Protein AF-A0A943D5C5-F1 (afdb_monomer_lite)

Structure (mmCIF, N/CA/C/O backbone):
data_AF-A0A943D5C5-F1
#
_entry.id   AF-A0A943D5C5-F1
#
loop_
_atom_site.group_PDB
_atom_site.id
_atom_site.type_symbol
_atom_site.label_atom_id
_atom_site.label_alt_id
_atom_site.label_comp_id
_atom_site.label_asym_id
_atom_site.label_entity_id
_atom_site.label_seq_id
_atom_site.pdbx_PDB_ins_code
_atom_site.Cartn_x
_atom_site.Cartn_y
_atom_site.Cartn_z
_atom_site.occupancy
_atom_site.B_iso_or_equiv
_atom_site.auth_seq_id
_atom_site.auth_comp_id
_atom_site.auth_asym_id
_atom_site.auth_atom_id
_atom_site.pdbx_PDB_model_num
ATOM 1 N N . MET A 1 1 ? -30.137 25.375 37.098 1.00 55.44 1 MET A N 1
ATOM 2 C CA . MET A 1 1 ? -29.315 24.191 36.765 1.00 55.44 1 MET A CA 1
ATOM 3 C C . MET A 1 1 ? -29.822 23.640 35.442 1.00 55.44 1 MET A C 1
ATOM 5 O O . MET A 1 1 ? -31.027 23.473 35.316 1.00 55.44 1 MET A O 1
ATOM 9 N N . LYS A 1 2 ? -28.961 23.476 34.430 1.00 71.38 2 LYS A N 1
ATOM 10 C CA . LYS A 1 2 ? -29.373 22.876 33.150 1.00 71.38 2 LYS A CA 1
ATOM 11 C C . LYS A 1 2 ? -29.502 21.367 33.353 1.00 71.38 2 LYS A C 1
ATOM 13 O O . LYS A 1 2 ? -28.541 20.734 33.774 1.00 71.38 2 LYS A O 1
ATOM 18 N N . ASN A 1 3 ? -30.690 20.830 33.093 1.00 75.00 3 ASN A N 1
ATOM 19 C CA . ASN A 1 3 ? -30.939 19.393 33.108 1.00 75.00 3 ASN A CA 1
ATOM 20 C C . ASN A 1 3 ? -30.428 18.821 31.787 1.00 75.00 3 ASN A C 1
ATOM 22 O O . ASN A 1 3 ? -31.097 18.954 30.765 1.00 75.00 3 ASN A O 1
ATOM 26 N N . PHE A 1 4 ? -29.231 18.249 31.803 1.00 74.94 4 PHE A N 1
ATOM 27 C CA . PHE A 1 4 ? -28.710 17.499 30.667 1.00 74.94 4 PHE A CA 1
ATOM 28 C C . PHE A 1 4 ? -29.262 16.079 30.738 1.00 74.94 4 PHE A C 1
ATOM 30 O O . PHE A 1 4 ? -29.202 15.450 31.798 1.00 74.94 4 PHE A O 1
ATOM 37 N N . LYS A 1 5 ? -29.838 15.583 29.642 1.00 76.56 5 LYS A N 1
ATOM 38 C CA . LYS A 1 5 ? -30.224 14.174 29.568 1.00 76.56 5 LYS A CA 1
ATOM 39 C C . LYS A 1 5 ? -28.966 13.365 29.271 1.00 76.56 5 LYS A C 1
ATOM 41 O O . LYS A 1 5 ? -28.082 13.839 28.568 1.00 76.56 5 LYS A O 1
ATOM 46 N N . ASN A 1 6 ? -28.872 12.148 29.802 1.00 71.62 6 ASN A N 1
ATOM 47 C CA . ASN A 1 6 ? -27.678 11.311 29.621 1.00 71.62 6 ASN A CA 1
ATOM 48 C C . ASN A 1 6 ? -27.361 11.052 28.139 1.00 71.62 6 ASN A C 1
ATOM 50 O O . ASN A 1 6 ? -26.196 10.983 27.766 1.00 71.62 6 ASN A O 1
ATOM 54 N N . GLU A 1 7 ? -28.394 10.989 27.303 1.00 74.12 7 GLU A N 1
ATOM 55 C CA . GLU A 1 7 ? -28.302 10.820 25.848 1.00 74.12 7 GLU A CA 1
ATOM 56 C C . GLU A 1 7 ? -27.680 12.037 25.139 1.00 74.12 7 GLU A C 1
ATOM 58 O O . GLU A 1 7 ? -27.114 11.893 24.062 1.00 74.12 7 GLU A O 1
ATOM 63 N N . ASP A 1 8 ? -27.716 13.2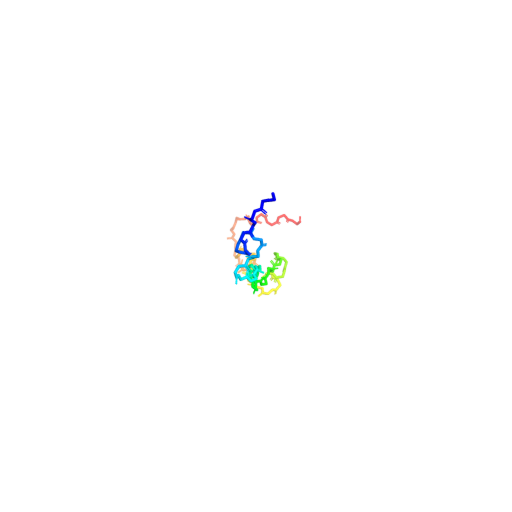22 25.764 1.00 74.31 8 ASP A N 1
ATOM 64 C CA . ASP A 1 8 ? -27.079 14.442 25.247 1.00 74.31 8 ASP A CA 1
ATOM 65 C C . ASP A 1 8 ? -25.573 14.500 25.578 1.00 74.31 8 ASP A C 1
ATOM 67 O O . ASP A 1 8 ? -24.861 15.380 25.095 1.00 74.31 8 ASP A O 1
ATOM 71 N N . ILE A 1 9 ? -25.090 13.603 26.447 1.00 81.81 9 ILE A N 1
ATOM 72 C CA . ILE A 1 9 ? -23.707 13.581 26.954 1.00 81.81 9 ILE A CA 1
ATOM 73 C C . ILE A 1 9 ? -22.959 12.346 26.443 1.00 81.81 9 ILE A C 1
ATOM 75 O O . ILE A 1 9 ? -21.772 12.418 26.129 1.00 81.81 9 ILE A O 1
ATOM 79 N N . LEU A 1 10 ? -23.642 11.204 26.391 1.00 82.88 10 LEU A N 1
ATOM 80 C CA . LEU A 1 10 ? -23.057 9.909 26.077 1.00 82.88 10 LEU A CA 1
ATOM 81 C C . LEU A 1 10 ? -23.529 9.445 24.706 1.00 82.88 10 LEU A C 1
ATOM 83 O O . LEU A 1 10 ? -24.725 9.380 24.431 1.00 82.88 10 LEU A O 1
ATOM 87 N N . LYS A 1 11 ? -22.573 9.052 23.865 1.00 80.75 11 LYS A N 1
ATOM 88 C CA . LYS A 1 11 ? -22.879 8.350 22.620 1.00 80.75 11 LYS A CA 1
ATOM 89 C C . LYS A 1 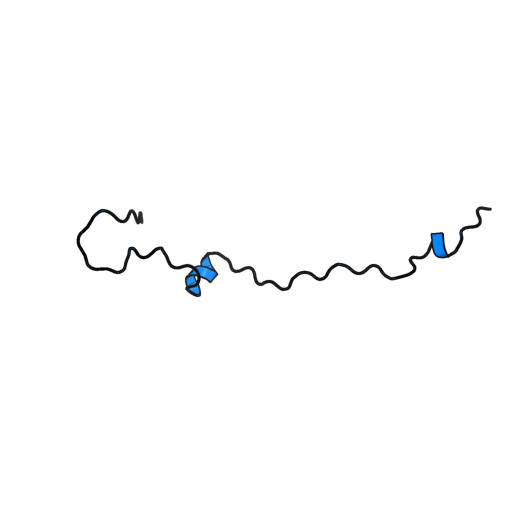11 ? -23.499 6.992 22.952 1.00 80.75 11 LYS A C 1
ATOM 91 O O . LYS A 1 11 ? -23.038 6.300 23.859 1.00 80.75 11 LYS A O 1
ATOM 96 N N . SER A 1 12 ? -24.540 6.617 22.214 1.00 83.56 12 SER A N 1
ATOM 97 C CA . SER A 1 12 ? -25.238 5.336 22.383 1.00 83.56 12 SER A CA 1
ATOM 98 C C . SER A 1 12 ? -24.374 4.138 21.986 1.00 83.56 12 SER A C 1
ATOM 100 O O . SER A 1 12 ? -24.563 3.041 22.511 1.00 83.56 12 SER A O 1
ATOM 102 N N . THR A 1 13 ? -23.413 4.349 21.088 1.00 83.19 13 THR A N 1
ATOM 103 C CA . THR A 1 13 ? -22.442 3.347 20.653 1.00 83.19 13 THR A CA 1
ATOM 104 C C . THR A 1 13 ? -21.037 3.945 20.605 1.00 83.19 13 THR A C 1
ATOM 106 O O . THR A 1 13 ? -20.897 5.150 20.378 1.00 83.19 13 THR A O 1
ATOM 109 N N . PRO A 1 14 ? -19.990 3.125 20.792 1.00 85.56 14 PRO A N 1
ATOM 110 C CA . PRO A 1 14 ? -18.619 3.542 20.518 1.00 85.56 14 PRO A CA 1
ATOM 111 C C . PRO A 1 1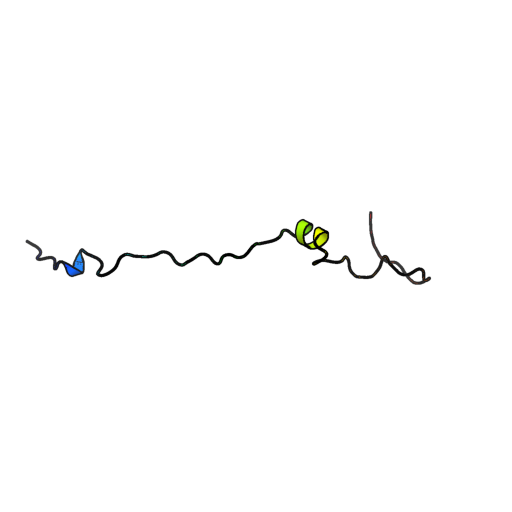4 ? -18.467 3.964 19.053 1.00 85.56 14 PRO A C 1
ATOM 113 O O . PRO A 1 14 ? -19.066 3.342 18.173 1.00 85.56 14 PRO A O 1
ATOM 116 N N . ASP A 1 15 ? -17.663 4.992 18.786 1.00 83.38 15 ASP A N 1
ATOM 117 C CA . ASP A 1 15 ? -17.236 5.277 17.418 1.00 83.38 15 ASP A CA 1
ATOM 118 C C . ASP A 1 15 ? -16.157 4.265 17.030 1.00 83.38 15 ASP A C 1
ATOM 120 O O . ASP A 1 15 ? -15.185 4.067 17.764 1.00 83.38 15 ASP A O 1
ATOM 124 N N . TYR A 1 16 ? -16.336 3.630 15.879 1.00 85.62 16 TYR A N 1
ATOM 125 C CA . TYR A 1 16 ? -15.312 2.802 15.263 1.00 85.62 16 TYR A CA 1
ATOM 126 C C . TYR A 1 16 ? -14.789 3.526 14.031 1.00 85.62 16 TYR A C 1
ATOM 128 O O . TYR A 1 16 ? -15.564 4.110 13.277 1.00 85.62 16 TYR A O 1
ATOM 136 N N . GLU A 1 17 ? -13.476 3.479 13.843 1.00 84.25 17 GLU A N 1
ATOM 137 C CA . GLU A 1 17 ? -12.850 3.898 12.594 1.00 84.25 17 GLU A CA 1
ATOM 138 C C . GLU A 1 17 ? -13.200 2.899 11.488 1.00 84.25 17 GLU A C 1
ATOM 140 O O . GLU A 1 17 ? -13.310 1.691 11.740 1.00 84.25 17 GLU A O 1
ATOM 145 N N . ASP A 1 18 ? -13.339 3.395 10.261 1.00 86.75 18 ASP A N 1
ATOM 146 C CA . ASP A 1 18 ? -13.520 2.529 9.103 1.00 86.75 18 ASP A CA 1
ATOM 147 C C . ASP A 1 18 ? -12.294 1.625 8.929 1.00 86.75 18 ASP A C 1
ATOM 149 O O . ASP A 1 18 ? -11.141 2.040 9.099 1.00 86.75 18 ASP A O 1
ATOM 153 N N . TYR A 1 19 ? -12.534 0.363 8.572 1.00 84.44 19 TYR A N 1
ATOM 154 C CA . TYR A 1 19 ? -11.445 -0.551 8.256 1.00 84.44 19 TYR A CA 1
ATOM 155 C C . TYR A 1 19 ? -10.672 -0.017 7.055 1.00 84.44 19 TYR A C 1
ATOM 157 O O . TYR A 1 19 ? -11.233 0.216 5.986 1.00 84.44 19 TYR A O 1
ATOM 165 N N . THR A 1 20 ? -9.359 0.116 7.210 1.00 81.12 20 THR A N 1
ATOM 166 C CA . THR A 1 20 ? -8.491 0.376 6.067 1.00 81.12 20 THR A CA 1
ATOM 167 C C . THR A 1 20 ? -8.496 -0.849 5.161 1.00 81.12 20 THR A C 1
ATOM 169 O O . THR A 1 20 ? -8.269 -1.967 5.635 1.00 81.12 20 THR A O 1
ATOM 172 N N . GLU A 1 21 ? -8.715 -0.652 3.865 1.00 83.19 21 GLU A N 1
ATOM 173 C CA . GLU A 1 21 ? -8.606 -1.724 2.879 1.00 83.19 21 GLU A CA 1
ATOM 174 C C . GLU A 1 21 ? -7.185 -2.309 2.903 1.00 83.19 21 GLU A C 1
ATOM 176 O O . GLU A 1 21 ? -6.189 -1.589 2.797 1.00 83.19 21 GLU A O 1
ATOM 181 N N . ASN A 1 22 ? -7.080 -3.628 3.084 1.00 82.12 22 ASN A N 1
ATOM 182 C CA . ASN A 1 22 ? -5.802 -4.340 3.133 1.00 82.12 22 ASN A CA 1
ATOM 183 C C . ASN A 1 22 ? -5.274 -4.588 1.712 1.00 82.12 22 ASN A C 1
ATOM 185 O O . ASN A 1 22 ? -5.204 -5.725 1.244 1.00 82.12 22 ASN A O 1
ATOM 189 N N . GLU A 1 23 ? -4.954 -3.507 1.006 1.00 81.94 23 GLU A N 1
ATOM 190 C CA . GLU A 1 23 ? -4.407 -3.557 -0.344 1.00 81.94 23 GLU A CA 1
ATOM 191 C C . GLU A 1 23 ? -2.893 -3.341 -0.328 1.00 81.94 23 GLU A C 1
ATOM 193 O O . GLU A 1 23 ? -2.384 -2.290 0.074 1.00 81.94 23 GLU A O 1
ATOM 198 N N . ALA A 1 24 ? -2.151 -4.333 -0.822 1.00 81.81 24 ALA A N 1
ATOM 199 C CA . ALA A 1 24 ? -0.721 -4.192 -1.049 1.00 81.81 24 ALA A CA 1
ATOM 200 C C . ALA A 1 24 ? -0.475 -3.293 -2.273 1.00 81.81 24 ALA A C 1
ATOM 202 O O . ALA A 1 24 ? -0.719 -3.686 -3.416 1.00 81.81 24 ALA A O 1
ATOM 203 N N . LYS A 1 25 ? 0.037 -2.080 -2.043 1.00 84.69 25 LYS A N 1
ATOM 204 C CA . LYS A 1 25 ? 0.439 -1.158 -3.113 1.00 84.69 25 LYS A CA 1
ATOM 205 C C . LYS A 1 25 ? 1.868 -1.466 -3.536 1.00 84.69 25 LYS A C 1
ATOM 207 O O . LYS A 1 25 ? 2.815 -1.024 -2.895 1.00 84.69 25 LYS A O 1
ATOM 212 N N . LEU A 1 26 ? 2.010 -2.223 -4.619 1.00 87.69 26 LEU A N 1
ATOM 213 C CA . LEU A 1 26 ? 3.312 -2.471 -5.231 1.00 87.69 26 LEU A CA 1
ATOM 214 C C . LEU A 1 26 ? 3.858 -1.181 -5.850 1.00 87.69 26 LEU A C 1
ATOM 216 O O . LEU A 1 26 ? 3.134 -0.420 -6.495 1.00 87.69 26 LEU A O 1
ATOM 220 N N . SER A 1 27 ? 5.155 -0.951 -5.701 1.00 89.19 27 SER A N 1
ATOM 221 C CA . SER A 1 27 ? 5.868 0.054 -6.478 1.00 89.19 27 SER A CA 1
ATOM 222 C C . SER A 1 27 ? 5.969 -0.369 -7.946 1.00 89.19 27 SER A C 1
ATOM 224 O O . SER A 1 27 ? 5.889 -1.546 -8.305 1.00 89.19 27 SER A O 1
ATOM 226 N N . VAL A 1 28 ? 6.204 0.601 -8.832 1.00 86.44 28 VAL A N 1
ATOM 227 C CA . VAL A 1 28 ? 6.429 0.331 -10.264 1.00 86.44 28 VAL A CA 1
ATOM 228 C C . VAL A 1 28 ? 7.606 -0.628 -10.476 1.00 86.44 28 VAL A C 1
ATOM 230 O O . VAL A 1 28 ? 7.593 -1.408 -11.427 1.00 86.44 28 VAL A O 1
ATOM 233 N N . GLN A 1 29 ? 8.619 -0.578 -9.609 1.00 86.75 29 GLN A N 1
ATOM 234 C CA . GLN A 1 29 ? 9.766 -1.476 -9.678 1.00 86.75 29 GLN A CA 1
ATOM 235 C C . GLN A 1 29 ? 9.368 -2.914 -9.331 1.00 86.75 29 GLN A C 1
ATOM 237 O O . GLN A 1 29 ? 9.623 -3.811 -10.130 1.00 86.75 29 GLN A O 1
ATOM 242 N N . GLU A 1 30 ? 8.658 -3.126 -8.222 1.00 89.06 30 GLU A N 1
ATOM 243 C CA . GLU A 1 30 ? 8.183 -4.458 -7.818 1.00 89.06 30 GLU A CA 1
ATOM 244 C C . GLU A 1 30 ? 7.225 -5.051 -8.854 1.00 89.06 30 GLU A C 1
ATOM 246 O O . GLU A 1 30 ? 7.309 -6.228 -9.194 1.00 89.06 30 GLU A O 1
ATOM 251 N N . MET A 1 31 ? 6.360 -4.227 -9.450 1.00 87.44 31 MET A N 1
ATOM 252 C CA . MET A 1 31 ? 5.508 -4.668 -10.553 1.00 87.44 31 MET A CA 1
ATOM 253 C C . MET A 1 31 ? 6.317 -5.133 -11.776 1.00 87.44 31 MET A C 1
ATOM 255 O O . MET A 1 31 ? 5.897 -6.053 -12.477 1.00 87.44 31 MET A O 1
ATOM 259 N N . ARG A 1 32 ? 7.471 -4.519 -12.066 1.00 83.75 32 ARG A N 1
ATOM 260 C CA . ARG A 1 32 ? 8.358 -4.961 -13.158 1.00 83.75 32 ARG A CA 1
ATOM 261 C C . ARG A 1 32 ? 9.093 -6.248 -12.800 1.00 83.75 32 ARG A C 1
ATOM 263 O O . ARG A 1 32 ? 9.167 -7.137 -13.642 1.00 83.75 32 ARG A O 1
ATOM 270 N N . GLU A 1 33 ? 9.594 -6.355 -11.572 1.00 87.12 33 GLU A N 1
ATOM 271 C CA . GLU A 1 33 ? 10.286 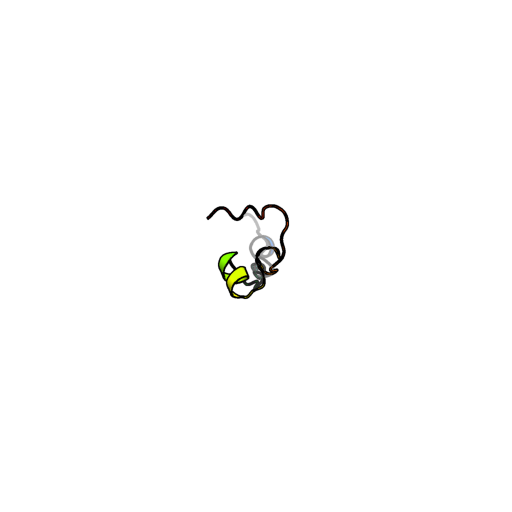-7.547 -11.061 1.00 87.12 33 GLU A CA 1
ATOM 272 C C . GLU A 1 33 ? 9.365 -8.773 -11.045 1.00 87.12 33 GLU A C 1
ATOM 274 O O . GLU A 1 33 ? 9.752 -9.848 -11.497 1.00 87.12 33 GLU A O 1
ATOM 279 N N . LEU A 1 34 ? 8.109 -8.588 -10.635 1.00 87.88 34 LEU A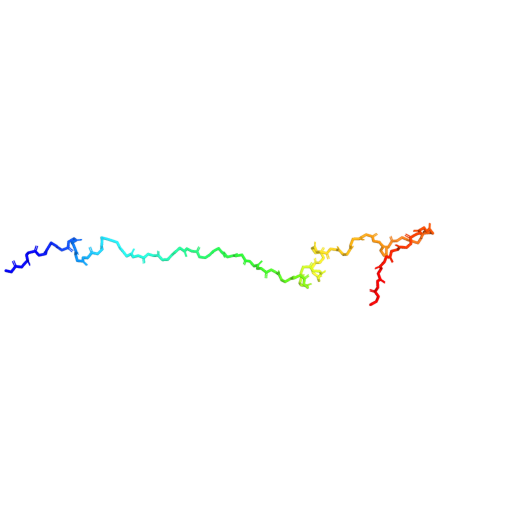 N 1
ATOM 280 C CA . LEU A 1 34 ? 7.070 -9.620 -10.672 1.00 87.88 34 LEU A CA 1
ATOM 281 C C . LEU A 1 34 ? 6.525 -9.885 -12.088 1.00 87.88 34 LEU A C 1
ATOM 283 O 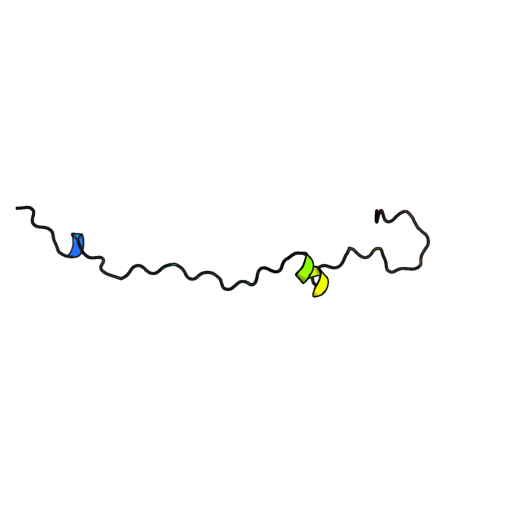O . LEU A 1 34 ? 5.675 -10.753 -12.275 1.00 87.88 34 LEU A O 1
ATOM 287 N N . GLY A 1 35 ? 6.978 -9.138 -13.100 1.00 82.38 35 GLY A N 1
ATOM 288 C CA . GLY A 1 35 ? 6.544 -9.295 -14.489 1.00 82.38 35 GLY A CA 1
ATOM 289 C C . GLY A 1 35 ? 5.110 -8.832 -14.773 1.00 82.38 35 GLY A C 1
ATOM 290 O O . GLY A 1 35 ? 4.603 -9.086 -15.869 1.00 82.38 35 GLY A O 1
ATOM 291 N N . LEU A 1 36 ? 4.476 -8.138 -13.821 1.00 82.75 36 LEU A N 1
ATOM 292 C CA . LEU A 1 36 ? 3.164 -7.493 -13.958 1.00 82.75 36 LEU A CA 1
ATOM 293 C C . LEU A 1 36 ? 3.234 -6.306 -14.931 1.00 82.75 36 LEU A C 1
ATOM 295 O O . LEU A 1 36 ? 2.311 -6.072 -15.706 1.00 82.75 36 LEU A O 1
ATOM 299 N N . LEU A 1 37 ? 4.363 -5.591 -14.939 1.00 78.75 37 LEU A N 1
ATOM 300 C CA . LEU A 1 37 ? 4.683 -4.548 -15.912 1.00 78.75 37 LEU A CA 1
ATOM 301 C C . LEU A 1 37 ? 5.799 -5.023 -16.841 1.00 78.75 37 LEU A C 1
ATOM 303 O O . LEU A 1 37 ? 6.983 -4.953 -16.510 1.00 78.75 37 LEU A O 1
ATOM 307 N N . LYS A 1 38 ? 5.437 -5.450 -18.050 1.00 70.94 38 LYS A N 1
ATOM 308 C CA . LYS A 1 38 ? 6.416 -5.694 -19.117 1.00 70.94 38 LYS A CA 1
ATOM 309 C C . LYS A 1 38 ? 6.714 -4.382 -19.837 1.00 70.94 38 LYS A C 1
ATOM 311 O O . LYS A 1 38 ? 5.800 -3.620 -20.150 1.00 70.94 38 LYS A O 1
ATOM 316 N N . CYS A 1 39 ? 7.987 -4.103 -20.127 1.00 65.19 39 CYS A N 1
ATOM 317 C CA . CYS A 1 39 ? 8.302 -3.086 -21.129 1.00 65.19 39 CYS A CA 1
ATOM 318 C C . CYS A 1 39 ? 7.665 -3.529 -22.457 1.00 65.19 39 CYS A C 1
ATOM 320 O O . CYS A 1 39 ? 7.729 -4.705 -22.816 1.00 65.19 39 CYS A O 1
ATOM 322 N N . GLY A 1 40 ? 6.956 -2.616 -23.125 1.00 59.62 40 GLY A N 1
ATOM 323 C CA . GLY A 1 40 ? 6.109 -2.939 -24.270 1.00 59.62 40 GLY A CA 1
ATOM 324 C C . GLY A 1 40 ? 6.904 -3.556 -25.415 1.00 59.62 40 GLY A C 1
ATOM 325 O O . GLY A 1 40 ? 7.509 -2.826 -26.186 1.00 59.62 40 GLY A O 1
ATOM 326 N N . GLY A 1 41 ? 6.922 -4.891 -25.483 1.00 58.03 41 GLY A N 1
ATOM 327 C CA . GLY A 1 41 ? 7.040 -5.755 -26.667 1.00 58.03 41 GLY A CA 1
ATOM 328 C C . GLY A 1 41 ? 8.170 -5.542 -27.683 1.00 58.03 41 GLY A C 1
ATOM 329 O O . GLY A 1 41 ? 8.227 -6.282 -28.656 1.00 58.03 41 GLY A O 1
ATOM 330 N N . CYS A 1 42 ? 9.065 -4.575 -27.510 1.00 53.19 42 CYS A N 1
ATOM 331 C CA . CYS A 1 42 ? 9.909 -4.094 -28.604 1.00 53.19 42 CYS A CA 1
ATOM 332 C C . CYS A 1 42 ? 11.307 -4.734 -28.647 1.00 53.19 42 CYS A C 1
ATOM 334 O O . CYS A 1 42 ? 11.975 -4.712 -29.676 1.00 53.19 42 CYS A O 1
ATOM 336 N N . CYS A 1 43 ? 11.764 -5.333 -27.544 1.00 55.06 43 CYS A N 1
ATOM 337 C CA . CYS A 1 43 ? 13.142 -5.827 -27.426 1.00 55.06 43 CYS A CA 1
ATOM 338 C C . CYS A 1 43 ? 13.304 -7.321 -27.752 1.00 55.06 43 CYS A C 1
ATOM 340 O O . CYS A 1 43 ? 14.355 -7.902 -27.489 1.00 55.06 43 CYS A O 1
ATOM 342 N N . SER A 1 44 ? 12.279 -7.975 -28.302 1.00 58.16 44 SER A N 1
ATOM 343 C CA . SER A 1 44 ? 12.320 -9.412 -28.596 1.00 58.16 44 SER A CA 1
ATOM 344 C C . SER A 1 44 ? 11.671 -9.741 -29.933 1.00 58.16 44 SER A C 1
ATOM 346 O O . SER A 1 44 ? 10.739 -10.527 -30.008 1.00 58.16 44 SER A O 1
ATOM 348 N N . SER A 1 45 ? 12.180 -9.173 -31.022 1.00 47.22 45 SER A N 1
ATOM 349 C CA . SER A 1 45 ? 12.202 -9.913 -32.283 1.00 47.22 45 SER A CA 1
ATOM 350 C C . SER A 1 45 ? 13.325 -9.410 -33.180 1.00 47.22 45 SER A C 1
ATOM 352 O O . SER A 1 45 ? 13.521 -8.226 -33.432 1.00 47.22 45 SER A O 1
ATOM 354 N N . LYS A 1 46 ? 14.122 -10.378 -33.607 1.00 50.03 46 LYS A N 1
ATOM 355 C CA . LYS A 1 46 ? 15.215 -10.272 -34.558 1.00 50.03 46 LYS A CA 1
ATOM 356 C C . LYS A 1 46 ? 14.573 -10.001 -35.926 1.00 50.03 46 LYS A C 1
ATOM 358 O O . LYS A 1 46 ? 14.195 -10.940 -36.614 1.00 50.03 46 LYS A O 1
ATOM 363 N N . GLY A 1 47 ? 14.358 -8.737 -36.276 1.00 50.03 47 GLY A N 1
ATOM 364 C CA . GLY A 1 47 ? 13.684 -8.361 -37.518 1.00 50.03 47 GLY A CA 1
ATOM 365 C C . GLY A 1 47 ? 13.889 -6.888 -37.838 1.00 50.03 47 GLY A C 1
ATOM 366 O O . GLY A 1 47 ? 13.596 -6.016 -37.031 1.00 50.03 47 GLY A O 1
ATOM 367 N N . SER A 1 48 ? 14.450 -6.621 -39.009 1.00 55.44 48 SER A N 1
ATOM 368 C CA . SER A 1 48 ? 14.690 -5.294 -39.569 1.00 55.44 48 SER A CA 1
ATOM 369 C C . SER A 1 48 ? 13.416 -4.442 -39.626 1.00 55.44 48 SER A C 1
ATOM 371 O O . SER A 1 48 ? 12.468 -4.820 -40.312 1.00 55.44 48 SER A O 1
ATOM 373 N N . GLY A 1 49 ? 13.415 -3.266 -38.992 1.00 51.88 49 GLY A N 1
ATOM 374 C CA . GLY A 1 49 ? 12.363 -2.270 -39.211 1.00 51.88 49 GLY A CA 1
ATOM 375 C C . GLY A 1 49 ? 12.246 -1.217 -38.113 1.00 51.88 49 GLY A C 1
ATOM 376 O O . GLY A 1 49 ? 11.680 -1.479 -37.065 1.00 51.88 49 GLY A O 1
ATOM 377 N N . SER A 1 50 ? 12.757 -0.015 -38.397 1.00 52.00 50 SER A N 1
ATOM 378 C CA . SER A 1 50 ? 12.393 1.272 -37.783 1.00 52.00 50 SER A CA 1
ATOM 379 C C . SER A 1 50 ? 12.327 1.362 -36.244 1.00 52.00 50 SER A C 1
ATOM 381 O O . SER A 1 50 ? 11.262 1.316 -35.642 1.00 52.00 50 SER A O 1
ATOM 383 N N . GLY A 1 51 ? 13.481 1.653 -35.635 1.00 54.75 51 GLY A N 1
ATOM 384 C CA . GLY A 1 51 ? 13.605 2.625 -34.538 1.00 54.75 51 GLY A CA 1
ATOM 385 C C . GLY A 1 51 ? 12.730 2.432 -33.299 1.00 54.75 51 GLY A C 1
ATOM 386 O O . GLY A 1 51 ? 11.846 3.243 -33.037 1.00 54.75 51 GLY A O 1
ATOM 387 N N . CYS A 1 52 ? 13.062 1.455 -32.455 1.00 47.81 52 CYS A N 1
ATOM 388 C CA . CYS A 1 52 ? 12.629 1.493 -31.063 1.00 47.81 52 CYS A CA 1
ATOM 389 C C . CYS A 1 52 ? 13.482 2.506 -30.291 1.00 47.81 52 CYS A C 1
ATOM 391 O O . CYS A 1 52 ? 14.680 2.296 -30.093 1.00 47.81 52 CYS A O 1
ATOM 393 N N . GLY A 1 53 ? 12.883 3.624 -29.881 1.00 52.00 53 GLY A N 1
ATOM 394 C CA . GLY A 1 53 ? 13.530 4.722 -29.157 1.00 52.00 53 GLY A CA 1
ATOM 395 C C . GLY A 1 53 ? 13.892 4.401 -27.703 1.00 52.00 53 GLY A C 1
ATOM 396 O O . GLY A 1 53 ? 13.628 5.214 -26.822 1.00 52.00 53 GLY A O 1
ATOM 397 N N . CYS A 1 54 ? 14.495 3.243 -27.432 1.00 48.56 54 CYS A N 1
ATOM 398 C CA . CYS A 1 54 ? 15.108 2.950 -26.140 1.00 48.56 54 CYS A CA 1
ATOM 399 C C . CYS A 1 54 ? 16.391 3.784 -26.012 1.00 48.56 54 CYS A C 1
ATOM 401 O O . CYS A 1 54 ? 17.486 3.336 -26.352 1.00 48.56 54 CYS A O 1
ATOM 403 N N . LYS A 1 55 ? 16.246 5.041 -25.581 1.00 51.09 55 LYS A N 1
ATOM 404 C CA . LYS A 1 55 ? 17.374 5.835 -25.084 1.00 51.09 55 LYS A CA 1
ATOM 405 C C . LYS A 1 55 ? 17.922 5.115 -23.844 1.00 51.09 55 LYS A C 1
ATOM 407 O O . LYS A 1 55 ? 17.136 4.716 -22.987 1.00 51.09 55 LYS A O 1
ATOM 412 N N . LYS A 1 56 ? 19.239 4.890 -23.834 1.00 41.31 56 LYS A N 1
ATOM 413 C CA . LYS A 1 56 ? 19.983 4.394 -22.670 1.00 41.31 56 LYS A CA 1
ATOM 414 C C . LYS A 1 56 ? 19.806 5.321 -21.476 1.00 41.31 56 LYS A C 1
ATOM 416 O O . LYS A 1 56 ? 19.713 6.544 -21.726 1.00 41.31 56 LYS A O 1
#

Sequence (56 aa):
MKNFKNEDILKSTPDYEDYTENEAKLSVQEMRELGLLKCGGCCSSKGSGSGCGCKK

Radius of gyration: 29.26 Å; chains: 1; bounding box: 51×34×76 Å

Secondary structure (DSSP, 8-state):
-----GGGTS-SS---PPPPP------HHHHHHTTSS---S-SS-----S------

Foldseek 3Di:
DDDDDVCNVDPPDDDDDDDDPPDDDDDPVVCVVVVVDDDPDDPDDPDDDDDDPPDD

pLDDT: mean 72.18, std 14.66, range [41.31, 89.19]